Protein AF-A0A383E8R3-F1 (afdb_monomer_lite)

Secondary structure (DSSP, 8-state):
-HHHHHTT-HHHHHHHHTTSTTHHHHHHHHHHHHHHHTT--SHHHHHHHHHHTT-------

Foldseek 3Di:
DLVCLLCPNVPVLVVVLV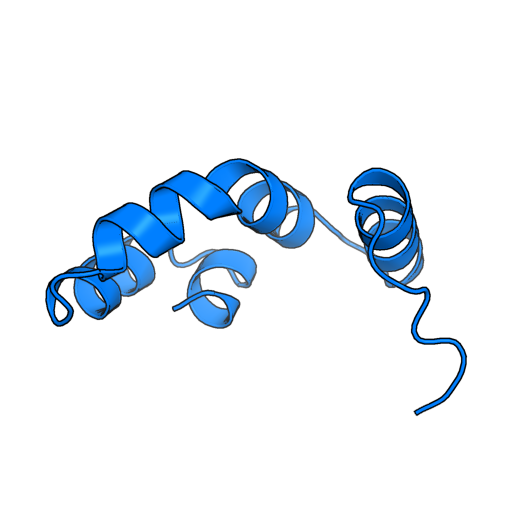VDPCSVVVCVVCVVLSVQSSPDPDPVSVQVSCVVVVHDDCPDD

Sequence (61 aa):
SAAVYIMGDSDLTHTLLEKFKWGHTFFALNKNLLQDYSKAQSEYEILEICHEYGLPNSQFM

Radius of gyration: 12.66 Å; chains: 1; bounding box: 24×22×34 Å

Organism: NCBI:txid408172

InterPro domains:
  IPR007177 16S/18S rRNA aminocarboxypropyltransferase Tsr3, C-terminal [PF04034] (2-53)
  IPR022968 16S/18S rRNA aminocarboxypropyltransferase Tsr3 [PTHR20426] (1-53)

pLDDT: mean 93.58, std 11.38, range [44.0, 98.31]

Structure (mmCIF, N/CA/C/O backbone):
data_AF-A0A383E8R3-F1
#
_entry.id   AF-A0A383E8R3-F1
#
loop_
_atom_site.group_PDB
_atom_site.id
_atom_site.type_symbol
_atom_site.label_atom_id
_atom_site.label_alt_id
_atom_site.label_comp_id
_atom_site.label_asym_id
_atom_site.label_entity_id
_atom_site.label_seq_id
_atom_site.pdbx_PDB_ins_code
_atom_site.Cartn_x
_atom_site.Cartn_y
_atom_site.Cartn_z
_atom_site.occupancy
_atom_site.B_iso_or_equiv
_atom_site.auth_seq_id
_atom_site.auth_comp_id
_atom_site.auth_asym_id
_atom_site.auth_atom_id
_atom_site.pdbx_PDB_model_num
ATOM 1 N N . SER A 1 1 ? -0.795 5.710 -7.097 1.00 92.38 1 SER A N 1
ATOM 2 C CA . SER A 1 1 ? -1.199 4.300 -7.257 1.00 92.38 1 SER A CA 1
ATOM 3 C C . SER A 1 1 ? -1.782 3.756 -5.959 1.00 92.38 1 SER A C 1
ATOM 5 O O . SER A 1 1 ? -2.941 3.395 -5.983 1.00 92.38 1 SER A O 1
ATOM 7 N N . ALA A 1 2 ? -1.070 3.780 -4.822 1.00 97.50 2 ALA A N 1
ATOM 8 C CA . ALA A 1 2 ? -1.592 3.284 -3.532 1.00 97.50 2 ALA A CA 1
ATOM 9 C C . ALA A 1 2 ? -2.960 3.866 -3.130 1.00 97.50 2 ALA A C 1
ATOM 11 O O . ALA A 1 2 ? -3.898 3.112 -2.921 1.00 97.50 2 ALA A O 1
ATOM 12 N N . ALA A 1 3 ? -3.097 5.198 -3.101 1.00 98.00 3 ALA A N 1
ATOM 13 C CA . ALA A 1 3 ? -4.370 5.847 -2.772 1.00 98.00 3 ALA A CA 1
ATOM 14 C C . ALA A 1 3 ? -5.516 5.420 -3.708 1.00 98.00 3 ALA A C 1
ATOM 16 O O . ALA A 1 3 ? -6.628 5.190 -3.259 1.00 98.00 3 ALA A O 1
ATOM 17 N N . VAL A 1 4 ? -5.229 5.266 -5.005 1.00 97.94 4 VAL A N 1
ATOM 18 C CA . VAL A 1 4 ? -6.207 4.844 -6.021 1.00 97.94 4 VAL A CA 1
ATOM 19 C C . VAL A 1 4 ? -6.681 3.411 -5.754 1.00 97.94 4 VAL A C 1
ATOM 21 O O . VAL A 1 4 ? -7.876 3.144 -5.804 1.00 97.94 4 VAL A O 1
ATOM 24 N N . TYR A 1 5 ? -5.760 2.521 -5.377 1.00 98.31 5 TYR A N 1
ATOM 25 C CA . TYR A 1 5 ? -6.083 1.148 -4.995 1.00 98.31 5 TYR A CA 1
ATOM 26 C C . TYR A 1 5 ? -6.921 1.086 -3.718 1.00 98.31 5 TYR A C 1
ATOM 28 O O . TYR A 1 5 ? -7.923 0.382 -3.676 1.00 98.31 5 TYR A O 1
ATOM 36 N N . ILE A 1 6 ? -6.533 1.850 -2.691 1.00 98.12 6 ILE A N 1
ATOM 37 C CA . ILE A 1 6 ? -7.250 1.918 -1.409 1.00 98.12 6 ILE A CA 1
ATOM 38 C C . ILE A 1 6 ? -8.680 2.438 -1.616 1.00 98.12 6 ILE A C 1
ATOM 40 O O . ILE A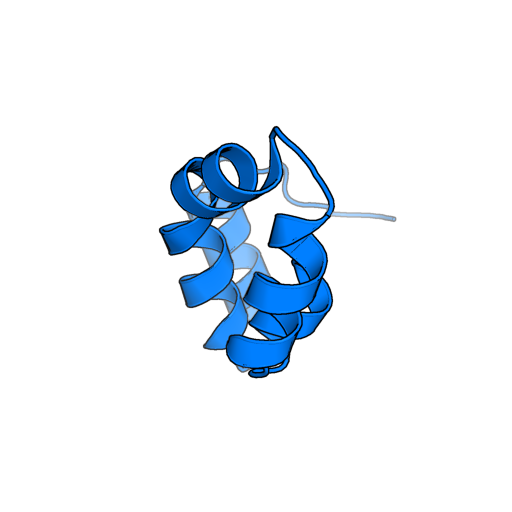 1 6 ? -9.606 1.930 -0.997 1.00 98.12 6 ILE A O 1
ATOM 44 N N . MET A 1 7 ? -8.882 3.383 -2.541 1.00 96.94 7 MET A N 1
ATOM 45 C CA . MET A 1 7 ? -10.209 3.884 -2.927 1.00 96.94 7 MET A CA 1
ATOM 46 C C . MET A 1 7 ? -11.005 2.930 -3.841 1.00 96.94 7 MET A C 1
ATOM 48 O O . MET A 1 7 ? -12.125 3.261 -4.224 1.00 96.94 7 MET A O 1
ATOM 52 N N . GLY A 1 8 ? -10.459 1.760 -4.191 1.00 96.25 8 GLY A N 1
ATOM 53 C CA . GLY A 1 8 ? -11.172 0.694 -4.902 1.00 96.25 8 GLY A CA 1
ATOM 54 C C . GLY A 1 8 ? -10.951 0.620 -6.416 1.00 96.25 8 GLY A C 1
ATOM 55 O O . GLY A 1 8 ? -11.571 -0.222 -7.063 1.00 96.25 8 GLY A O 1
ATOM 56 N N . ASP A 1 9 ? -10.067 1.434 -7.001 1.00 97.38 9 ASP A N 1
ATOM 57 C CA . ASP A 1 9 ? -9.795 1.410 -8.446 1.00 97.38 9 ASP A CA 1
ATOM 58 C C . ASP A 1 9 ? -8.493 0.645 -8.761 1.00 97.38 9 ASP A C 1
ATOM 60 O O . ASP A 1 9 ? -7.391 1.195 -8.904 1.00 97.38 9 ASP A O 1
ATOM 64 N N . SER A 1 10 ? -8.613 -0.684 -8.825 1.00 94.94 10 SER A N 1
ATOM 65 C CA . SER A 1 10 ? -7.480 -1.578 -9.094 1.00 94.94 10 SER A CA 1
ATOM 66 C C . SER A 1 10 ? -6.953 -1.448 -10.528 1.00 94.94 10 SER A C 1
ATOM 68 O O . SER A 1 10 ? -5.739 -1.497 -10.738 1.00 94.94 10 SER A O 1
ATOM 70 N N . ASP A 1 11 ? -7.826 -1.237 -11.513 1.00 97.19 11 ASP A N 1
ATOM 71 C CA . ASP A 1 11 ? -7.444 -1.191 -12.930 1.00 97.19 11 ASP A CA 1
ATOM 72 C C . ASP A 1 11 ? -6.629 0.068 -13.243 1.00 97.19 11 ASP A C 1
ATOM 74 O O . ASP A 1 11 ? -5.557 -0.003 -13.866 1.00 97.19 11 ASP A O 1
ATOM 78 N N . LEU A 1 12 ? -7.065 1.227 -12.731 1.00 97.88 12 LEU A N 1
ATOM 79 C CA . LEU A 1 12 ? -6.288 2.459 -12.830 1.00 97.88 12 LEU A CA 1
ATOM 80 C C . LEU A 1 12 ? -4.977 2.346 -12.048 1.00 97.88 12 LEU A C 1
ATOM 82 O O . LEU A 1 12 ? -3.943 2.843 -12.499 1.00 97.88 12 LEU A O 1
ATOM 86 N N . THR A 1 13 ? -4.976 1.659 -10.904 1.00 98.12 13 THR A N 1
ATOM 87 C CA . THR A 1 13 ? -3.744 1.404 -10.145 1.00 98.12 13 THR A CA 1
ATOM 88 C C . THR A 1 13 ? -2.719 0.643 -10.981 1.00 98.12 13 THR A C 1
ATOM 90 O O . THR A 1 13 ? -1.565 1.080 -11.049 1.00 98.12 13 THR A O 1
ATOM 93 N N . HIS A 1 14 ? -3.116 -0.453 -11.635 1.00 97.31 14 HIS A N 1
ATOM 94 C CA . HIS A 1 14 ? -2.222 -1.237 -12.490 1.00 97.31 14 HIS A CA 1
ATOM 95 C C . HIS A 1 14 ? -1.728 -0.421 -13.688 1.00 97.31 14 HIS A C 1
ATOM 97 O O . HIS A 1 14 ? -0.517 -0.324 -13.889 1.00 97.31 14 HIS A O 1
ATOM 103 N N . THR A 1 15 ? -2.629 0.285 -14.376 1.00 98.25 15 THR A N 1
ATOM 104 C CA . THR A 1 15 ? -2.286 1.172 -15.503 1.00 98.25 15 THR A CA 1
ATOM 105 C C . THR A 1 15 ? -1.264 2.249 -15.105 1.00 98.25 15 THR A C 1
ATOM 107 O O . THR A 1 15 ? -0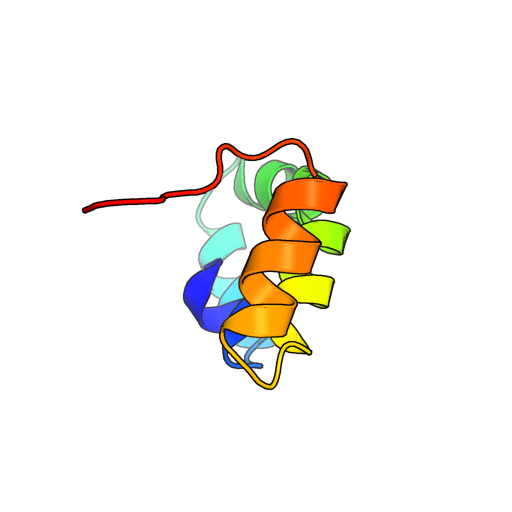.348 2.582 -15.860 1.00 98.25 15 THR A O 1
ATOM 110 N N . LEU A 1 16 ? -1.388 2.819 -13.900 1.00 98.06 16 LEU A N 1
ATOM 111 C CA . LEU A 1 16 ? -0.434 3.808 -13.390 1.00 98.06 16 LEU A CA 1
ATOM 112 C C . LEU A 1 16 ? 0.934 3.192 -13.074 1.00 98.06 16 LEU A C 1
ATOM 114 O O . LEU A 1 16 ? 1.958 3.839 -13.299 1.00 98.06 16 LEU A O 1
ATOM 118 N N . LEU A 1 17 ? 0.960 1.973 -12.534 1.00 98.25 17 LEU A N 1
ATOM 119 C CA . LEU A 1 17 ? 2.192 1.297 -12.127 1.00 98.25 17 LEU A CA 1
ATOM 120 C C . LEU A 1 17 ? 2.994 0.748 -13.311 1.00 98.25 17 LEU A C 1
ATOM 122 O O . LEU A 1 17 ? 4.221 0.735 -13.234 1.00 98.25 17 LEU A O 1
ATOM 126 N N . GLU A 1 18 ? 2.346 0.376 -14.415 1.00 97.69 18 GLU A N 1
ATOM 127 C CA . GLU A 1 18 ? 3.010 -0.083 -15.647 1.00 97.69 18 GLU A CA 1
ATOM 128 C C . GLU A 1 18 ? 3.978 0.950 -16.243 1.00 97.69 18 GLU A C 1
ATOM 130 O O . GLU A 1 18 ? 4.954 0.589 -16.901 1.00 97.69 18 GLU A O 1
ATOM 135 N N . LYS A 1 19 ? 3.774 2.242 -15.957 1.00 97.88 19 LYS A N 1
ATOM 136 C CA . LYS A 1 19 ? 4.676 3.323 -16.392 1.00 97.88 19 LYS A CA 1
ATOM 137 C C . LYS A 1 19 ? 6.057 3.260 -15.733 1.00 97.88 19 LYS A C 1
ATOM 139 O O . LYS A 1 19 ? 6.989 3.915 -16.200 1.00 97.88 19 LYS A O 1
ATOM 144 N N . PHE A 1 20 ? 6.202 2.494 -14.652 1.00 97.62 20 PHE A N 1
ATOM 145 C CA . PHE A 1 20 ? 7.426 2.409 -13.868 1.00 97.62 20 PHE A CA 1
ATOM 146 C C . PHE A 1 20 ? 7.972 0.986 -13.869 1.00 97.62 20 PHE A C 1
ATOM 148 O O . PHE A 1 20 ? 7.285 0.036 -13.501 1.00 97.62 20 PHE A O 1
ATOM 155 N N . LYS A 1 21 ? 9.268 0.837 -14.174 1.00 97.56 21 LYS A N 1
ATOM 156 C CA . LYS A 1 21 ? 9.947 -0.471 -14.137 1.00 97.56 21 LYS A CA 1
ATOM 157 C C . LYS A 1 21 ? 9.812 -1.173 -12.781 1.00 97.56 21 LYS A C 1
ATOM 159 O O . LYS A 1 21 ? 9.745 -2.388 -12.750 1.00 97.56 21 LYS A O 1
ATOM 164 N N . TRP A 1 22 ? 9.744 -0.427 -11.680 1.00 98.00 22 TRP A N 1
ATOM 165 C CA . TRP A 1 22 ? 9.582 -0.950 -10.318 1.00 98.00 22 TRP A CA 1
ATOM 166 C C . TRP A 1 22 ? 8.115 -1.079 -9.874 1.00 98.00 22 TRP A C 1
ATOM 168 O O . TRP A 1 22 ? 7.855 -1.544 -8.767 1.00 98.00 22 TRP A O 1
ATOM 178 N N . GLY A 1 23 ? 7.145 -0.673 -10.702 1.00 98.19 23 GLY A N 1
ATOM 179 C CA . GLY A 1 23 ? 5.738 -0.584 -10.305 1.00 98.19 23 GLY A CA 1
ATOM 180 C C . GLY A 1 23 ? 5.128 -1.934 -9.922 1.00 98.19 23 GLY A C 1
ATOM 181 O O . GLY A 1 23 ? 4.424 -2.033 -8.919 1.00 98.19 23 GLY A O 1
ATOM 182 N N . HIS A 1 24 ? 5.469 -2.992 -10.660 1.00 96.25 24 HIS A N 1
ATOM 183 C CA . HIS A 1 24 ? 5.057 -4.358 -10.333 1.00 96.25 24 HIS A CA 1
ATOM 184 C C . HIS A 1 24 ? 5.660 -4.839 -9.002 1.00 96.25 24 HIS A C 1
ATOM 186 O O . HIS A 1 24 ? 4.954 -5.441 -8.197 1.00 96.25 24 HIS A O 1
ATOM 192 N N . THR A 1 25 ? 6.935 -4.526 -8.730 1.00 98.19 25 THR A N 1
ATOM 193 C CA . THR A 1 25 ? 7.598 -4.852 -7.458 1.00 98.19 25 THR A CA 1
ATOM 194 C C . THR A 1 25 ? 6.957 -4.101 -6.295 1.00 98.19 25 THR A C 1
ATOM 196 O O . THR A 1 25 ? 6.663 -4.708 -5.271 1.00 98.19 25 THR A O 1
ATOM 199 N N . PHE A 1 26 ? 6.677 -2.803 -6.462 1.00 98.25 26 PHE A N 1
ATOM 200 C CA . PHE A 1 26 ? 5.958 -2.002 -5.470 1.00 98.25 26 PHE A CA 1
ATOM 201 C C . PHE A 1 26 ? 4.614 -2.638 -5.115 1.00 98.25 26 PHE A C 1
ATOM 203 O O . PHE A 1 26 ? 4.317 -2.817 -3.936 1.00 98.25 26 PHE A O 1
ATOM 210 N N . PHE A 1 27 ? 3.822 -3.016 -6.122 1.00 98.12 27 PHE A N 1
ATOM 211 C CA . PHE A 1 27 ? 2.529 -3.643 -5.879 1.00 98.12 27 PHE A CA 1
ATOM 212 C C . PHE A 1 27 ? 2.674 -4.994 -5.186 1.00 98.12 27 PHE A C 1
ATOM 214 O O . PHE A 1 27 ? 2.008 -5.234 -4.188 1.00 98.12 27 PHE A O 1
ATOM 221 N N . ALA A 1 28 ? 3.567 -5.858 -5.674 1.00 98.06 28 ALA A N 1
ATOM 222 C CA . ALA A 1 28 ? 3.767 -7.192 -5.117 1.00 98.06 28 ALA A CA 1
ATOM 223 C C . ALA A 1 28 ? 4.187 -7.152 -3.639 1.00 98.06 28 ALA A C 1
ATOM 225 O O . ALA A 1 28 ? 3.653 -7.917 -2.842 1.00 98.06 28 ALA A O 1
ATOM 226 N N . LEU A 1 29 ? 5.089 -6.237 -3.268 1.00 98.25 29 LEU A N 1
ATOM 227 C CA . LEU A 1 29 ? 5.548 -6.082 -1.885 1.00 98.25 29 LEU A CA 1
ATOM 228 C C . LEU A 1 29 ? 4.455 -5.553 -0.947 1.00 98.25 29 LEU A C 1
ATOM 230 O O . LEU A 1 29 ? 4.429 -5.931 0.218 1.00 98.25 29 LEU A O 1
ATOM 234 N N . ASN A 1 30 ? 3.556 -4.698 -1.442 1.00 97.94 30 ASN A N 1
ATOM 235 C CA . ASN A 1 30 ? 2.562 -4.008 -0.613 1.00 97.94 30 ASN A CA 1
ATOM 236 C C . ASN A 1 30 ? 1.135 -4.550 -0.781 1.00 97.94 30 ASN A C 1
ATOM 238 O O . ASN A 1 30 ? 0.211 -3.996 -0.194 1.00 97.94 30 ASN A O 1
ATOM 242 N N . LYS A 1 31 ? 0.925 -5.606 -1.579 1.00 97.50 31 LYS A N 1
ATOM 243 C CA . LYS A 1 31 ? -0.414 -6.069 -1.981 1.00 97.50 31 LYS A CA 1
ATOM 244 C C . LYS A 1 31 ? -1.338 -6.321 -0.789 1.00 97.50 31 LYS A C 1
ATOM 246 O O . LYS A 1 31 ? -2.477 -5.869 -0.818 1.00 97.50 31 LYS A O 1
ATOM 251 N N . ASN A 1 32 ? -0.845 -7.017 0.234 1.00 98.06 32 ASN A N 1
ATOM 252 C CA . ASN A 1 32 ? -1.640 -7.350 1.416 1.00 98.06 32 ASN A CA 1
ATOM 253 C C . ASN A 1 32 ? -2.004 -6.077 2.195 1.00 98.06 32 ASN A C 1
ATOM 255 O O . ASN A 1 32 ? -3.183 -5.800 2.368 1.00 98.06 32 ASN A O 1
ATOM 259 N N . LEU A 1 33 ? -1.014 -5.232 2.508 1.00 97.81 33 LEU A N 1
ATOM 260 C CA . LEU A 1 33 ? -1.223 -3.964 3.214 1.00 97.81 33 LEU A CA 1
ATOM 261 C C . LEU A 1 33 ? -2.222 -3.049 2.489 1.00 97.81 33 LEU A C 1
ATOM 263 O O . LEU A 1 33 ? -3.128 -2.487 3.096 1.00 97.81 33 LEU A O 1
ATOM 267 N N . LEU A 1 34 ? -2.088 -2.920 1.167 1.00 98.12 34 LEU A N 1
ATOM 268 C CA . LEU A 1 34 ? -3.003 -2.128 0.346 1.00 98.12 34 LEU A CA 1
ATOM 269 C C . LEU A 1 34 ? -4.424 -2.709 0.335 1.00 98.12 34 LEU A C 1
ATOM 271 O O . LEU A 1 34 ? -5.388 -1.948 0.315 1.00 98.12 34 LEU A O 1
ATOM 275 N N . GLN A 1 35 ? -4.557 -4.039 0.328 1.00 98.19 35 GLN A N 1
ATOM 276 C CA . GLN A 1 35 ? -5.848 -4.727 0.369 1.00 98.19 35 GLN A CA 1
ATOM 277 C C . GLN A 1 35 ? -6.519 -4.618 1.742 1.00 98.19 35 GLN A C 1
ATOM 279 O O . GLN A 1 35 ? -7.746 -4.576 1.813 1.00 98.19 35 GLN A O 1
ATOM 284 N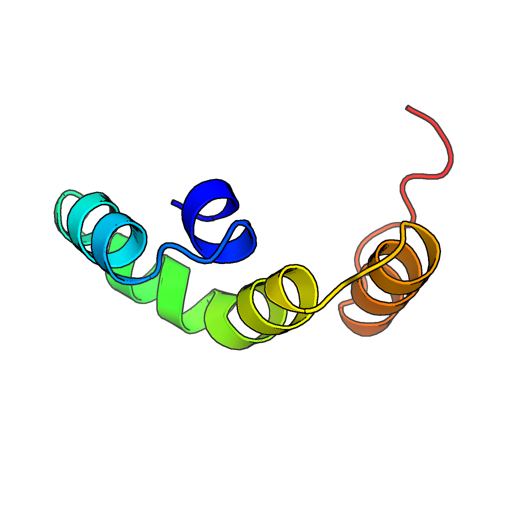 N . ASP A 1 36 ? -5.745 -4.580 2.820 1.00 98.25 36 ASP A N 1
ATOM 285 C CA . ASP A 1 36 ? -6.283 -4.403 4.165 1.00 98.25 36 ASP A CA 1
ATOM 286 C C . ASP A 1 36 ? -6.760 -2.957 4.347 1.00 98.25 36 ASP A C 1
ATOM 288 O O . ASP A 1 36 ? -7.911 -2.736 4.728 1.00 98.25 36 ASP A O 1
ATOM 292 N N . TYR A 1 37 ? -5.967 -1.968 3.912 1.00 97.88 37 TYR A N 1
ATOM 293 C CA . TYR A 1 37 ? -6.412 -0.571 3.891 1.00 97.88 37 TYR A CA 1
ATOM 294 C C . TYR A 1 37 ? -7.641 -0.335 3.011 1.00 97.88 37 TYR A C 1
ATOM 296 O O . TYR A 1 37 ? -8.489 0.471 3.378 1.00 97.88 37 TYR A O 1
ATOM 304 N N . SER A 1 38 ? -7.784 -1.027 1.876 1.00 97.81 38 SER A N 1
ATOM 305 C CA . SER A 1 38 ? -8.960 -0.850 1.012 1.00 97.81 38 SER A CA 1
ATOM 306 C C . SER A 1 38 ? -10.258 -1.395 1.622 1.00 97.81 38 SER A C 1
ATOM 308 O O . SER A 1 38 ? -11.334 -1.148 1.082 1.00 97.81 38 SER A O 1
ATOM 310 N N . LYS A 1 39 ? -10.177 -2.193 2.695 1.00 97.81 39 LYS A N 1
ATOM 311 C CA . LYS A 1 39 ? -11.344 -2.719 3.420 1.00 97.81 39 LYS A CA 1
ATOM 312 C C . LYS A 1 39 ? -11.689 -1.891 4.652 1.00 97.81 39 LYS A C 1
ATOM 314 O O . LYS A 1 39 ? -12.828 -1.990 5.102 1.00 97.81 39 LYS A O 1
ATOM 319 N N . ALA A 1 40 ? -10.749 -1.101 5.171 1.00 97.50 40 ALA A N 1
ATOM 320 C CA . ALA A 1 40 ? -10.933 -0.337 6.397 1.00 97.50 40 ALA A CA 1
ATOM 321 C C . ALA A 1 40 ? -12.137 0.615 6.290 1.00 97.50 40 ALA A C 1
ATOM 323 O O . ALA A 1 40 ? -12.244 1.389 5.337 1.00 97.50 40 ALA A O 1
ATOM 324 N N . GLN A 1 41 ? -13.044 0.555 7.265 1.00 96.75 41 GLN A N 1
ATOM 325 C CA . GLN A 1 41 ? -14.244 1.404 7.338 1.00 96.75 41 GLN A CA 1
ATOM 326 C C . GLN A 1 41 ? -14.145 2.486 8.417 1.00 96.75 41 GLN A C 1
ATOM 328 O O . GLN A 1 41 ? -15.042 3.320 8.554 1.00 96.75 41 GLN A O 1
ATOM 333 N N . SER A 1 42 ? -13.065 2.483 9.195 1.00 96.44 42 SER A N 1
ATOM 334 C CA . SER A 1 42 ? -12.865 3.411 10.300 1.00 96.44 42 SER A CA 1
ATOM 335 C C . SER A 1 42 ? -11.388 3.725 10.522 1.00 96.44 42 SER A C 1
ATOM 337 O O . SER A 1 42 ? -10.500 2.950 10.171 1.00 96.44 42 SER A O 1
ATOM 339 N N . GLU A 1 43 ? -11.119 4.865 11.159 1.00 94.44 43 GLU A N 1
ATOM 340 C CA . GLU A 1 43 ? -9.765 5.229 11.595 1.00 94.44 43 GLU A CA 1
ATOM 341 C C . GLU A 1 43 ? -9.193 4.225 12.605 1.00 94.44 43 GLU A C 1
ATOM 343 O O . GLU A 1 43 ? -7.990 3.987 12.626 1.00 94.44 43 GLU A O 1
ATOM 348 N N . TYR A 1 44 ? -10.050 3.593 13.412 1.00 95.31 44 TYR A N 1
ATOM 349 C CA . TYR A 1 44 ? -9.639 2.553 14.351 1.00 95.31 44 TYR A CA 1
ATOM 350 C C . TYR A 1 44 ? -9.044 1.335 13.626 1.00 95.31 44 TYR A C 1
ATOM 352 O O . TYR A 1 44 ? -7.953 0.894 13.974 1.00 95.31 44 TYR A O 1
ATOM 360 N N . GLU A 1 45 ? -9.695 0.852 12.564 1.00 96.62 45 GLU A N 1
ATOM 361 C CA . GLU A 1 45 ? -9.173 -0.253 11.742 1.00 96.62 45 GLU A CA 1
ATOM 362 C C . GLU A 1 45 ? -7.853 0.119 11.051 1.00 96.62 45 GLU A C 1
ATOM 364 O O . GLU A 1 45 ? -6.953 -0.709 10.938 1.00 96.62 45 GLU A O 1
ATOM 369 N N . ILE A 1 46 ? -7.687 1.382 10.637 1.00 95.69 46 ILE A N 1
ATOM 370 C CA . ILE A 1 46 ? -6.415 1.876 10.084 1.00 95.69 46 ILE A CA 1
ATOM 371 C C . ILE A 1 46 ? -5.293 1.756 11.125 1.00 95.69 46 ILE A C 1
ATOM 373 O O . ILE A 1 46 ? -4.185 1.346 10.778 1.00 95.69 46 ILE A O 1
ATOM 377 N N . LEU A 1 47 ? -5.565 2.091 12.390 1.00 95.25 47 LEU A N 1
ATOM 378 C CA . LEU A 1 47 ? -4.591 1.961 13.477 1.00 95.25 47 LEU A CA 1
ATOM 379 C C . LEU A 1 47 ? -4.260 0.494 13.786 1.00 95.25 47 LEU A C 1
ATOM 381 O O . LEU A 1 47 ? -3.093 0.184 14.026 1.00 95.25 47 LEU A O 1
ATOM 385 N N . GLU A 1 48 ? -5.245 -0.406 13.737 1.00 96.25 48 GLU A N 1
ATOM 386 C CA . GLU A 1 48 ? -5.008 -1.850 13.875 1.00 96.25 48 GLU A CA 1
ATOM 387 C C . GLU A 1 48 ? -4.103 -2.375 12.754 1.00 96.25 48 GLU A C 1
ATOM 389 O O . GLU A 1 48 ? -3.088 -3.006 13.044 1.00 96.25 48 GLU A O 1
ATOM 394 N N . ILE A 1 49 ? -4.387 -2.022 11.495 1.00 96.88 49 ILE A N 1
ATOM 395 C CA . ILE A 1 49 ? -3.541 -2.377 10.344 1.00 96.88 49 ILE A CA 1
ATOM 396 C C . ILE A 1 49 ? -2.120 -1.829 10.535 1.00 96.88 49 ILE A C 1
ATOM 398 O O . ILE A 1 49 ? -1.141 -2.549 10.343 1.00 96.88 49 ILE A O 1
ATOM 402 N N . CYS A 1 50 ? -1.970 -0.568 10.951 1.00 95.25 50 CYS A N 1
ATOM 403 C CA . CYS A 1 50 ? -0.652 0.003 11.234 1.00 95.25 50 CYS A CA 1
ATOM 404 C C . CYS A 1 50 ? 0.112 -0.824 12.277 1.00 95.25 50 CYS A C 1
ATOM 406 O O . CYS A 1 50 ? 1.274 -1.168 12.052 1.00 95.25 50 CYS A O 1
ATOM 408 N N . HIS A 1 51 ? -0.544 -1.186 13.379 1.00 95.12 51 HIS A N 1
ATOM 409 C CA . HIS A 1 51 ? 0.051 -2.002 14.430 1.00 95.12 51 HIS A CA 1
ATOM 410 C C . HIS A 1 51 ? 0.446 -3.405 13.931 1.00 95.12 51 HIS A C 1
ATOM 412 O O . HIS A 1 51 ? 1.565 -3.848 14.193 1.00 95.12 51 HIS A O 1
ATOM 418 N N . GLU A 1 52 ? -0.419 -4.086 13.174 1.00 96.62 52 GLU A N 1
ATOM 419 C CA . GLU A 1 52 ? -0.154 -5.426 12.622 1.00 96.62 52 GLU A CA 1
ATOM 420 C C . GLU A 1 52 ? 1.061 -5.462 11.688 1.00 96.62 52 GLU A C 1
ATOM 422 O O . GLU A 1 52 ? 1.851 -6.408 11.722 1.00 96.62 52 GLU A O 1
ATOM 427 N N . TYR A 1 53 ? 1.250 -4.412 10.888 1.00 95.75 53 TYR A N 1
ATOM 428 C CA . TYR A 1 53 ? 2.384 -4.289 9.971 1.00 95.75 53 TYR A CA 1
ATOM 429 C C . TYR A 1 53 ? 3.623 -3.639 10.613 1.00 95.75 53 TYR A C 1
ATOM 431 O O . TYR A 1 53 ? 4.611 -3.381 9.920 1.00 95.75 53 TYR A O 1
ATOM 439 N N . GLY A 1 54 ? 3.603 -3.380 11.927 1.00 94.38 54 GLY A N 1
ATOM 440 C CA . GLY A 1 54 ? 4.722 -2.776 12.658 1.00 94.38 54 GLY A CA 1
ATOM 441 C C . GLY A 1 54 ? 5.014 -1.329 12.250 1.00 94.38 54 GLY A C 1
ATOM 442 O O . GLY A 1 54 ? 6.136 -0.848 12.428 1.00 94.38 54 GLY A O 1
A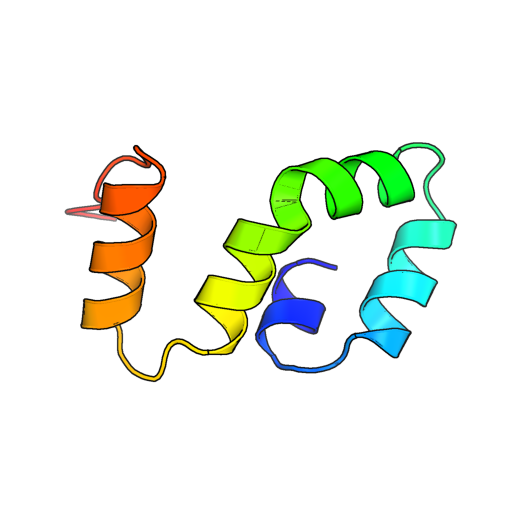TOM 443 N N . LEU A 1 55 ? 4.026 -0.639 11.678 1.00 91.75 55 LEU A N 1
ATOM 444 C CA . LEU A 1 55 ? 4.120 0.776 11.359 1.00 91.75 55 LEU A CA 1
ATOM 445 C C . LEU A 1 55 ? 3.988 1.587 12.652 1.00 91.75 55 LEU A C 1
ATOM 447 O O . LEU A 1 55 ? 3.199 1.235 13.532 1.00 91.75 55 LEU A O 1
ATOM 451 N N . PRO A 1 56 ? 4.753 2.679 12.801 1.00 85.19 56 PRO A N 1
ATOM 452 C CA . PRO A 1 56 ? 4.615 3.531 13.966 1.00 85.19 56 PRO A CA 1
ATOM 453 C C . PRO A 1 56 ? 3.189 4.078 14.015 1.00 85.19 56 PRO A C 1
ATOM 455 O O . PRO A 1 56 ? 2.706 4.648 13.035 1.00 85.19 56 PRO A O 1
ATOM 458 N N . ASN A 1 57 ? 2.536 3.942 15.170 1.00 72.56 57 ASN A N 1
ATOM 459 C CA . ASN A 1 57 ? 1.312 4.681 15.437 1.00 72.56 57 ASN A CA 1
ATOM 460 C C . ASN A 1 57 ? 1.665 6.159 15.299 1.00 72.56 57 ASN A C 1
ATOM 462 O O . ASN A 1 57 ? 2.434 6.691 16.102 1.00 72.56 57 ASN A O 1
ATOM 466 N N . SER A 1 58 ? 1.127 6.815 14.272 1.00 63.88 58 SER A N 1
ATOM 467 C CA . SER A 1 58 ? 1.200 8.263 14.112 1.00 63.88 58 SER A CA 1
ATOM 468 C C . SER A 1 58 ? 0.286 8.913 15.149 1.00 63.88 58 SER A C 1
ATOM 470 O O . SER A 1 58 ? -0.706 9.559 14.826 1.00 63.88 58 SER A O 1
ATOM 472 N N . GLN A 1 59 ? 0.576 8.679 16.425 1.00 55.34 59 GLN A N 1
ATOM 473 C CA . GLN A 1 59 ? 0.047 9.486 17.497 1.00 55.34 59 GLN A CA 1
ATOM 474 C C . GLN A 1 59 ? 0.781 10.823 17.352 1.00 55.34 59 GLN A C 1
ATOM 476 O O . GLN A 1 59 ? 1.968 10.910 17.653 1.00 55.34 59 GLN A O 1
ATOM 481 N N . PHE A 1 60 ? 0.066 11.811 16.805 1.00 50.97 60 PHE A N 1
ATOM 482 C CA . PHE A 1 60 ? 0.494 13.182 16.491 1.00 50.97 60 PHE A CA 1
ATOM 483 C C . PHE A 1 60 ? 1.263 13.370 15.164 1.00 50.97 60 PHE A C 1
ATOM 485 O O . PHE A 1 60 ? 2.490 13.298 15.106 1.00 50.97 60 PHE A O 1
ATOM 492 N N . MET A 1 61 ? 0.519 13.717 14.107 1.00 44.00 61 MET A N 1
ATOM 493 C CA . MET A 1 61 ? 0.846 14.910 13.311 1.00 44.00 61 MET A CA 1
ATOM 494 C C . MET A 1 61 ? -0.116 16.025 13.705 1.00 4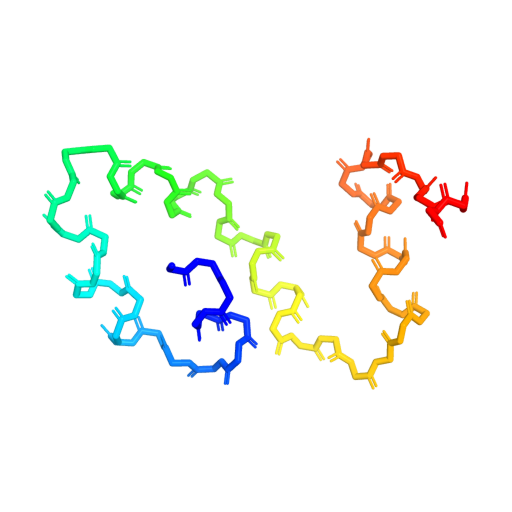4.00 61 MET A C 1
ATOM 496 O O . MET A 1 61 ? -1.289 15.690 13.987 1.00 44.00 61 MET A O 1
#